Protein AF-A0A8H4IX11-F1 (afdb_monomer_lite)

Organism: NCBI:txid55169

Foldseek 3Di:
DLLLLLLLLLVVCVVVCVVLQADDDPDDPDDDDDDDDPDDDDRDRGHDCLPALLVLVSLAVLAADDPPVPVSVLVCVLLVHHDHSPCSVVSVVVVHDCPPPVCVVVNVVSSVVSVVVVVVVVVVCVVVVHDDDPLCSSQVSVCVRPNCVVCVVSVD

pLDDT: mean 80.46, std 19.32, range [29.94, 97.62]

Secondary structure (DSSP, 8-state):
-HHHHHHHHHHHHHHH-GGGT--------------------PPP-PPPGGGSHHHHHHHHHHHS--TT-GGGHHHHHHHTS---TT-HHHHHHTT--TT-GGGHHHHHHHHHHHHHHHHHHHHHHHHTT----HHHHHHHHHHHHH-TTS-GGG--

InterPro domains:
  IPR059553 Gramillins biosynthetic cluster protein GRA5 [PF28504] (1-142)

Sequence (156 aa):
MRSALQAYLFFNVVVCWEQLWMVYEDGDGSGGKPGVVVRGKARAPGRDYRDSHAFAYVLSDCTRSQDGDTWTVPHRVFYGGEFGYDLCEQLKAQGLDPLHPAKMEQMREYLKMCWEHLVRVHMVLAEADTEFDWEFEVKSTIRWLWGHQAFPNLYN

Structure (mmCIF, N/CA/C/O backbone):
data_AF-A0A8H4IX11-F1
#
_entry.id   AF-A0A8H4IX11-F1
#
loop_
_atom_site.group_PDB
_atom_site.id
_atom_site.type_symbol
_atom_site.label_atom_id
_atom_site.label_alt_id
_atom_site.label_comp_id
_atom_site.label_asym_id
_atom_site.label_entity_id
_atom_site.label_seq_id
_atom_site.pdbx_PDB_ins_code
_atom_site.Cartn_x
_atom_site.Cartn_y
_atom_site.Cartn_z
_atom_site.occupancy
_atom_site.B_iso_or_equiv
_atom_site.auth_seq_id
_atom_site.auth_comp_id
_atom_site.auth_asym_id
_atom_site.auth_atom_id
_atom_site.pdbx_PDB_model_num
ATOM 1 N N . MET A 1 1 ? -6.215 -4.792 7.035 1.00 85.94 1 MET A N 1
ATOM 2 C CA . MET A 1 1 ? -6.243 -3.311 7.104 1.00 85.94 1 MET A CA 1
ATOM 3 C C . MET A 1 1 ? -4.929 -2.658 6.672 1.00 85.94 1 MET A C 1
ATOM 5 O O . MET A 1 1 ? -4.953 -1.973 5.660 1.0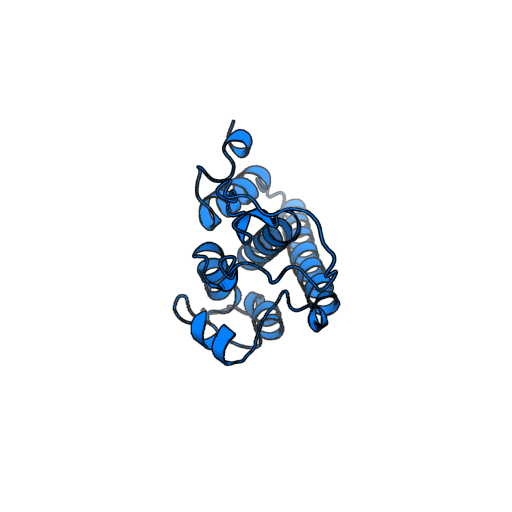0 85.94 1 MET A O 1
ATOM 9 N N . ARG A 1 2 ? -3.794 -2.860 7.370 1.00 90.12 2 ARG A N 1
ATOM 10 C CA . ARG A 1 2 ? -2.523 -2.152 7.080 1.00 90.12 2 ARG A CA 1
ATOM 11 C C . ARG A 1 2 ? -2.039 -2.296 5.630 1.00 90.12 2 ARG A C 1
ATOM 13 O O . ARG A 1 2 ? -1.765 -1.283 5.000 1.00 90.12 2 ARG A O 1
ATOM 20 N N . SER A 1 3 ? -2.035 -3.512 5.079 1.00 92.44 3 SER A N 1
ATOM 21 C CA . SER A 1 3 ? -1.656 -3.761 3.678 1.00 92.44 3 SER A CA 1
ATOM 22 C C . SER A 1 3 ? -2.550 -3.004 2.683 1.00 92.44 3 SER A C 1
ATOM 24 O O . SER A 1 3 ? -2.059 -2.381 1.747 1.00 92.44 3 SER A O 1
ATOM 26 N N . ALA A 1 4 ? -3.865 -2.959 2.932 1.00 94.69 4 ALA A N 1
ATOM 27 C CA . ALA A 1 4 ? -4.805 -2.195 2.112 1.00 94.69 4 ALA A CA 1
ATOM 28 C C . ALA A 1 4 ? -4.547 -0.682 2.190 1.00 94.69 4 ALA A C 1
ATOM 30 O O . ALA A 1 4 ? -4.560 -0.018 1.157 1.00 94.69 4 ALA A O 1
ATOM 31 N N . LEU A 1 5 ? -4.258 -0.146 3.383 1.00 96.25 5 LEU A N 1
ATOM 32 C CA . LEU A 1 5 ? -3.912 1.267 3.565 1.00 96.25 5 LEU A CA 1
ATOM 33 C C . LEU A 1 5 ? -2.604 1.622 2.849 1.00 96.25 5 LEU A C 1
ATOM 35 O O . LEU A 1 5 ? -2.554 2.610 2.120 1.00 96.25 5 LEU A O 1
ATOM 39 N N . GLN A 1 6 ? -1.569 0.794 3.008 1.00 95.38 6 GLN A N 1
ATOM 40 C CA . GLN A 1 6 ? -0.278 0.964 2.340 1.00 95.38 6 GLN A CA 1
ATOM 41 C C . GLN A 1 6 ? -0.429 0.964 0.818 1.00 95.38 6 GLN A C 1
ATOM 43 O O . GLN A 1 6 ? 0.023 1.904 0.169 1.00 95.38 6 GLN A O 1
ATOM 48 N N . ALA A 1 7 ? -1.096 -0.045 0.250 1.00 95.62 7 ALA A N 1
ATOM 49 C CA . ALA A 1 7 ? -1.325 -0.127 -1.189 1.00 95.62 7 ALA A CA 1
ATOM 50 C C . ALA A 1 7 ? -2.152 1.059 -1.704 1.00 95.62 7 ALA A C 1
ATOM 52 O O . ALA A 1 7 ? -1.802 1.660 -2.721 1.00 95.62 7 ALA A O 1
ATOM 53 N N . TYR A 1 8 ? -3.222 1.419 -0.985 1.00 96.62 8 TYR A N 1
ATOM 54 C CA . TYR A 1 8 ? -4.086 2.534 -1.357 1.00 96.62 8 TYR A CA 1
ATOM 55 C C . TYR A 1 8 ? -3.318 3.857 -1.387 1.00 96.62 8 TYR A C 1
ATOM 57 O O . TYR A 1 8 ? -3.354 4.562 -2.395 1.00 96.62 8 TYR A O 1
ATOM 65 N N . LEU A 1 9 ? -2.588 4.182 -0.318 1.00 95.50 9 LEU A N 1
ATOM 66 C CA . LEU A 1 9 ? -1.809 5.417 -0.241 1.00 95.50 9 LEU A CA 1
ATOM 67 C C . LEU A 1 9 ? -0.671 5.428 -1.261 1.00 95.50 9 LEU A C 1
ATOM 69 O O . LEU A 1 9 ? -0.512 6.420 -1.966 1.00 95.50 9 LEU A O 1
ATOM 73 N N . PHE A 1 10 ? 0.082 4.331 -1.380 1.00 95.00 10 PHE A N 1
ATOM 74 C CA . PHE A 1 10 ? 1.204 4.232 -2.311 1.00 95.00 10 PHE A CA 1
ATOM 75 C C . PHE A 1 10 ? 0.794 4.558 -3.743 1.00 95.00 10 PHE A C 1
ATOM 77 O O . PHE A 1 10 ? 1.346 5.475 -4.350 1.00 95.00 10 PHE A O 1
ATOM 84 N N . PHE A 1 11 ? -0.198 3.850 -4.279 1.00 93.56 11 PHE A N 1
ATOM 85 C CA . PHE A 1 11 ? -0.577 4.041 -5.674 1.00 93.56 11 PHE A CA 1
ATOM 86 C C . PHE A 1 11 ? -1.276 5.375 -5.916 1.00 93.56 11 PHE A C 1
ATOM 88 O O . PHE A 1 11 ? -1.006 5.992 -6.941 1.00 93.56 11 PHE A O 1
ATOM 95 N N . ASN A 1 12 ? -2.106 5.868 -4.990 1.00 92.81 12 ASN A N 1
ATOM 96 C CA . ASN A 1 12 ? -2.697 7.201 -5.146 1.00 92.81 12 ASN A CA 1
ATOM 97 C C . ASN A 1 12 ? -1.617 8.292 -5.168 1.00 92.81 12 ASN A C 1
ATOM 99 O O . ASN A 1 12 ? -1.666 9.181 -6.011 1.00 92.81 12 ASN A O 1
ATOM 103 N N . VAL A 1 13 ? -0.607 8.203 -4.300 1.00 90.06 13 VAL A N 1
ATOM 104 C CA . VAL A 1 13 ? 0.510 9.157 -4.277 1.00 90.06 13 VAL A CA 1
ATOM 105 C C . VAL A 1 13 ? 1.349 9.065 -5.553 1.00 90.06 13 VAL A C 1
ATOM 107 O O . VAL A 1 13 ? 1.627 10.090 -6.167 1.00 90.06 13 VAL A O 1
ATOM 110 N N . VAL A 1 14 ? 1.712 7.857 -5.995 1.00 87.00 14 VAL A N 1
ATOM 111 C CA . VAL A 1 14 ? 2.521 7.651 -7.211 1.00 87.00 14 VAL A CA 1
ATOM 112 C C . VAL A 1 14 ? 1.781 8.102 -8.477 1.00 87.00 14 VAL A C 1
ATOM 114 O O . VAL A 1 14 ? 2.406 8.665 -9.375 1.00 87.00 14 VAL A O 1
ATOM 117 N N . VAL A 1 15 ? 0.461 7.901 -8.549 1.00 83.50 15 VAL A N 1
ATOM 118 C CA . VAL A 1 15 ? -0.373 8.365 -9.673 1.00 83.50 15 VAL A CA 1
ATOM 119 C C . VAL A 1 15 ? -0.535 9.885 -9.659 1.00 83.50 15 VAL A C 1
ATOM 121 O O . VAL A 1 15 ? -0.408 10.519 -10.703 1.00 83.50 15 VAL A O 1
ATOM 124 N N . CYS A 1 16 ? -0.808 10.484 -8.498 1.00 83.62 16 CYS A N 1
ATOM 125 C CA . CYS A 1 16 ? -1.021 11.930 -8.387 1.00 83.62 16 CYS A CA 1
ATOM 126 C C . CYS A 1 16 ? 0.275 12.737 -8.486 1.00 83.62 16 CYS A C 1
ATOM 128 O O . CYS A 1 16 ? 0.236 13.919 -8.828 1.00 83.62 16 CYS A O 1
ATOM 130 N N . TRP A 1 17 ? 1.416 12.125 -8.168 1.00 77.00 17 TRP A N 1
ATOM 131 C CA . TRP A 1 17 ? 2.685 12.824 -8.071 1.00 77.00 17 TRP A CA 1
ATOM 132 C C . TRP A 1 17 ? 3.753 12.146 -8.923 1.00 77.00 17 TRP A C 1
ATOM 134 O O . TRP A 1 17 ? 4.650 11.461 -8.432 1.00 77.00 17 TRP A O 1
ATOM 144 N N . GLU A 1 18 ? 3.687 12.411 -10.230 1.00 64.69 18 GLU A N 1
ATOM 145 C CA . GLU A 1 18 ? 4.644 11.877 -11.204 1.00 64.69 18 GLU A CA 1
ATOM 146 C C . GLU A 1 18 ? 6.103 12.208 -10.848 1.00 64.69 18 GLU A C 1
ATOM 148 O O . GLU A 1 18 ? 7.000 11.424 -11.130 1.00 64.69 18 GLU A O 1
ATOM 153 N N . GLN A 1 19 ? 6.352 13.325 -10.153 1.00 59.38 19 GLN A N 1
ATOM 154 C CA . GLN A 1 19 ? 7.686 13.749 -9.695 1.00 59.38 19 GLN A CA 1
ATOM 155 C C . GLN A 1 19 ? 8.343 12.773 -8.699 1.00 59.38 19 GLN A C 1
ATOM 157 O O . GLN A 1 19 ? 9.558 12.816 -8.528 1.00 59.38 19 GLN A O 1
ATOM 162 N N . LEU A 1 20 ? 7.582 11.877 -8.056 1.00 60.25 20 LEU A N 1
ATOM 163 C CA . LEU A 1 20 ? 8.142 10.844 -7.172 1.00 60.25 20 LEU A CA 1
ATOM 164 C C . LEU A 1 20 ? 8.804 9.684 -7.943 1.00 60.25 20 LEU A C 1
ATOM 166 O O . LEU A 1 20 ? 9.500 8.873 -7.333 1.00 60.25 20 LEU A O 1
ATOM 170 N N . TRP A 1 21 ? 8.622 9.611 -9.267 1.00 59.38 21 TRP A N 1
ATOM 171 C CA . TRP A 1 21 ? 9.255 8.623 -10.158 1.00 59.38 21 TRP A CA 1
ATOM 172 C C . TRP A 1 21 ? 9.768 9.218 -11.491 1.00 59.38 21 TRP A C 1
ATOM 174 O O . TRP A 1 21 ? 10.472 8.552 -12.249 1.00 59.38 21 TRP A O 1
ATOM 184 N N . MET A 1 22 ? 9.499 10.496 -11.772 1.00 44.59 22 MET A N 1
ATOM 185 C CA . MET A 1 22 ? 10.054 11.249 -12.899 1.00 44.59 22 MET A CA 1
ATOM 186 C C . MET A 1 22 ? 11.091 12.261 -12.408 1.00 44.59 22 MET A C 1
ATOM 188 O O . MET A 1 22 ? 10.755 13.277 -11.805 1.00 44.59 22 MET A O 1
ATOM 192 N N . VAL A 1 23 ? 12.367 11.995 -12.701 1.00 42.19 23 VAL A N 1
ATOM 193 C CA . VAL A 1 23 ? 13.433 12.998 -12.587 1.00 42.19 23 VAL A CA 1
ATOM 194 C C . VAL A 1 23 ? 13.280 13.956 -13.768 1.00 42.19 23 VAL A C 1
ATOM 196 O O . VAL A 1 23 ? 13.399 13.536 -14.920 1.00 42.19 23 VAL A O 1
ATOM 199 N N . TYR A 1 24 ? 13.008 15.233 -13.500 1.00 38.25 24 TYR A N 1
ATOM 200 C CA . TYR A 1 24 ? 13.294 16.283 -14.473 1.00 38.25 24 TYR A CA 1
ATOM 201 C C . TYR A 1 24 ? 14.801 16.523 -14.417 1.00 38.25 24 TYR A C 1
ATOM 203 O O . TYR A 1 24 ? 15.313 16.963 -13.390 1.00 38.25 24 TYR A O 1
ATOM 211 N N . GLU A 1 25 ? 15.524 16.196 -15.487 1.00 40.19 25 GLU A N 1
ATOM 212 C CA . GLU A 1 25 ? 16.823 16.832 -15.679 1.00 40.19 25 GLU A CA 1
ATOM 213 C C . GLU A 1 25 ? 16.543 18.302 -15.990 1.00 40.19 25 GLU A C 1
ATOM 215 O O . GLU A 1 25 ? 15.892 18.621 -16.992 1.00 40.19 25 GLU A O 1
ATOM 220 N N . ASP A 1 26 ? 17.001 19.192 -15.112 1.00 38.00 26 ASP A N 1
ATOM 221 C CA . ASP A 1 26 ? 17.224 20.579 -15.485 1.00 38.00 26 ASP A CA 1
ATOM 222 C C . ASP A 1 26 ? 18.229 20.547 -16.633 1.00 38.00 26 ASP A C 1
ATOM 224 O O . ASP A 1 26 ? 19.409 20.251 -16.441 1.00 38.00 26 ASP A O 1
ATOM 228 N N . GLY A 1 27 ? 17.721 20.755 -17.848 1.00 39.94 27 GLY A N 1
ATOM 229 C CA . GLY A 1 27 ? 18.544 20.814 -19.040 1.00 39.94 27 GLY A CA 1
ATOM 230 C C . GLY A 1 27 ? 19.633 21.848 -18.817 1.00 39.94 27 GLY A C 1
ATOM 231 O O . GLY A 1 27 ? 19.335 23.031 -18.626 1.00 39.94 27 GLY A O 1
ATOM 232 N N . ASP A 1 28 ? 20.888 21.397 -18.843 1.00 38.28 28 ASP A N 1
ATOM 233 C CA . ASP A 1 28 ? 21.987 22.324 -19.018 1.00 38.28 28 ASP A CA 1
ATOM 234 C C . ASP A 1 28 ? 21.691 23.133 -20.282 1.00 38.28 28 ASP A C 1
ATOM 236 O O . ASP A 1 28 ? 21.276 22.616 -21.327 1.00 38.28 28 ASP A O 1
ATOM 240 N N . GLY A 1 29 ? 21.786 24.447 -20.129 1.00 42.66 29 GLY A N 1
ATOM 241 C CA . GLY A 1 29 ? 21.659 25.375 -21.227 1.00 42.66 29 GLY A CA 1
ATOM 242 C C . GLY A 1 29 ? 22.866 25.245 -22.142 1.00 42.66 29 GLY A C 1
ATOM 243 O O . GLY A 1 29 ? 23.777 26.064 -22.070 1.00 42.66 29 GLY A O 1
ATOM 244 N N . SER A 1 30 ? 22.845 24.282 -23.055 1.00 38.59 30 SER A N 1
ATOM 245 C CA . SER A 1 30 ? 23.679 24.309 -24.251 1.00 38.59 30 SER A CA 1
ATOM 246 C C . SER A 1 30 ? 22.788 24.285 -25.494 1.00 38.59 30 SER A C 1
ATOM 248 O O . SER A 1 30 ? 21.959 23.411 -25.731 1.00 38.59 30 SER A O 1
ATOM 250 N N . GLY A 1 31 ? 22.873 25.399 -26.222 1.00 44.69 31 GLY A N 1
ATOM 251 C CA . GLY A 1 31 ? 21.885 25.849 -27.190 1.00 44.69 31 GLY A CA 1
ATOM 252 C C . GLY A 1 31 ? 21.644 24.934 -28.391 1.00 44.69 31 GLY A C 1
ATOM 253 O O . GLY A 1 31 ? 22.544 24.306 -28.936 1.00 44.69 31 GLY A O 1
ATOM 254 N N . GLY A 1 32 ? 20.411 24.989 -28.892 1.00 30.66 32 GLY A N 1
ATOM 255 C CA . GLY A 1 32 ? 20.025 24.433 -30.184 1.00 30.66 32 GLY A CA 1
ATOM 256 C C . GLY A 1 32 ? 18.761 25.111 -30.706 1.00 30.66 32 GLY A C 1
ATOM 257 O O . GLY A 1 32 ? 17.707 25.045 -30.085 1.00 30.66 32 GLY A O 1
ATOM 258 N N . LYS A 1 33 ? 18.892 25.817 -31.830 1.00 34.12 33 LYS A N 1
ATOM 259 C CA . LYS A 1 33 ?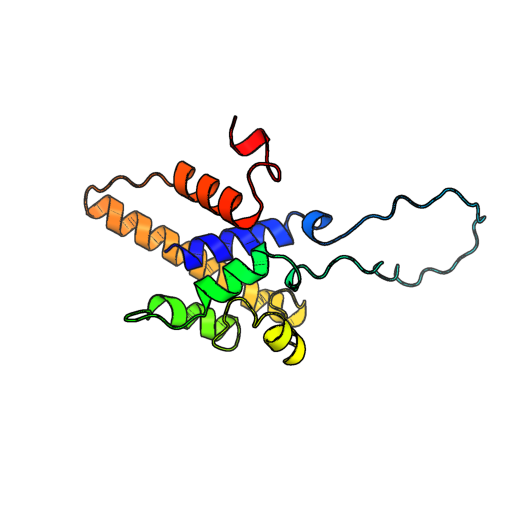 17.848 26.578 -32.537 1.00 34.12 33 LYS A CA 1
ATOM 260 C C . LYS A 1 33 ? 16.732 25.689 -33.133 1.00 34.12 33 LYS A C 1
ATOM 262 O O . LYS A 1 33 ? 16.917 24.483 -33.268 1.00 34.12 33 LYS A O 1
ATOM 267 N N . PRO A 1 34 ? 15.580 26.284 -33.513 1.00 36.81 34 PRO A N 1
ATOM 268 C CA . PRO A 1 34 ? 14.337 25.567 -33.772 1.00 36.81 34 PRO A CA 1
ATOM 269 C C . PRO A 1 34 ? 14.287 24.983 -35.188 1.00 36.81 34 PRO A C 1
ATOM 271 O O . PRO A 1 34 ? 14.548 25.676 -36.169 1.00 36.81 34 PRO A O 1
ATOM 274 N N . GLY A 1 35 ? 13.895 23.714 -35.288 1.00 32.59 35 GLY A N 1
ATOM 275 C CA . GLY A 1 35 ? 13.728 23.018 -36.561 1.00 32.59 35 GLY A CA 1
ATOM 276 C C . GLY A 1 35 ? 13.189 21.603 -36.376 1.00 32.59 35 GLY A C 1
ATOM 277 O O . GLY A 1 35 ? 13.946 20.648 -36.413 1.00 32.59 35 GLY A O 1
ATOM 278 N N . VAL A 1 36 ? 11.880 21.506 -36.133 1.00 41.12 36 VAL A N 1
ATOM 279 C CA . VAL A 1 36 ? 10.979 20.379 -36.449 1.00 41.12 36 VAL A CA 1
ATOM 280 C C . VAL A 1 36 ? 11.562 18.956 -36.365 1.00 41.12 36 VAL A C 1
ATOM 282 O O . VAL A 1 36 ? 12.072 18.441 -37.352 1.00 41.12 36 VAL A O 1
ATOM 285 N N . VAL A 1 37 ? 11.278 18.265 -35.253 1.00 29.94 37 VAL A N 1
ATOM 286 C CA . VAL A 1 37 ? 10.739 16.888 -35.249 1.00 29.94 37 VAL A CA 1
ATOM 287 C C . VAL A 1 37 ? 9.792 16.756 -34.050 1.00 29.94 37 VAL A C 1
ATOM 289 O O . VAL A 1 37 ? 10.223 16.711 -32.902 1.00 29.94 37 VAL A O 1
ATOM 292 N N . VAL A 1 38 ? 8.484 16.681 -34.306 1.00 47.56 38 VAL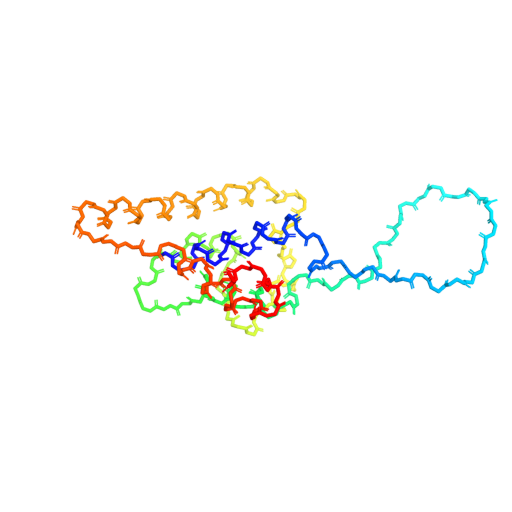 A N 1
ATOM 293 C CA . VAL A 1 38 ? 7.515 16.159 -33.332 1.00 47.56 38 VAL A CA 1
ATOM 294 C C . VAL A 1 38 ? 7.593 14.639 -33.414 1.00 47.56 38 VAL A C 1
ATOM 296 O O . VAL A 1 38 ? 7.058 14.026 -34.335 1.00 47.56 38 VAL A O 1
ATOM 299 N N . ARG A 1 39 ? 8.298 14.019 -32.470 1.00 35.06 39 ARG A N 1
ATOM 300 C CA . ARG A 1 39 ? 8.206 12.585 -32.182 1.00 35.06 39 ARG A CA 1
ATOM 301 C C . ARG A 1 39 ? 8.589 12.401 -30.721 1.00 35.06 39 ARG A C 1
ATOM 303 O O . ARG A 1 39 ? 9.565 12.998 -30.283 1.00 35.06 39 ARG A O 1
ATOM 310 N N . GLY A 1 40 ? 7.726 11.691 -29.989 1.00 39.78 40 GLY A N 1
ATOM 311 C CA . GLY A 1 40 ? 7.600 11.706 -28.531 1.00 39.78 40 GLY A CA 1
ATOM 312 C C . GLY A 1 40 ? 8.910 11.897 -27.781 1.00 39.78 40 GLY A C 1
ATOM 313 O O . GLY A 1 40 ? 9.870 11.174 -28.039 1.00 39.78 40 GLY A O 1
ATOM 314 N N . LYS A 1 41 ? 8.916 12.860 -26.846 1.00 35.81 41 LYS A N 1
ATOM 315 C CA . LYS A 1 41 ? 9.970 12.984 -25.837 1.00 35.81 41 LYS A CA 1
ATOM 316 C C . LYS A 1 41 ? 10.226 11.585 -25.291 1.00 35.81 41 LYS A C 1
ATOM 318 O O . LYS A 1 41 ? 9.363 11.021 -24.618 1.00 35.81 41 LYS A O 1
ATOM 323 N N . ALA A 1 42 ? 11.375 11.016 -25.641 1.00 38.56 42 ALA A N 1
ATOM 324 C CA . ALA A 1 42 ? 11.875 9.842 -24.966 1.00 38.56 42 ALA A CA 1
ATOM 325 C C . ALA A 1 42 ? 11.868 10.196 -23.480 1.00 38.56 42 ALA A C 1
ATOM 327 O O . ALA A 1 42 ? 12.418 11.231 -23.093 1.00 38.56 42 ALA A O 1
ATOM 328 N N . ARG A 1 43 ? 11.157 9.399 -22.674 1.00 44.41 43 ARG A N 1
ATOM 329 C CA . ARG A 1 43 ? 11.279 9.475 -21.222 1.00 44.41 43 ARG A CA 1
ATOM 330 C C . ARG A 1 43 ? 12.781 9.397 -20.942 1.00 44.41 43 ARG A C 1
ATOM 332 O O . ARG A 1 43 ? 13.404 8.400 -21.309 1.00 44.41 43 ARG A O 1
ATOM 339 N N . ALA A 1 44 ? 13.360 10.442 -20.347 1.00 45.16 44 ALA A N 1
ATOM 340 C CA . ALA A 1 44 ? 14.628 10.286 -19.642 1.00 45.16 44 ALA A CA 1
ATOM 341 C C . ALA A 1 44 ? 14.474 9.080 -18.694 1.00 45.16 44 ALA A C 1
ATOM 343 O O . ALA A 1 44 ? 13.331 8.795 -18.312 1.00 45.16 44 ALA A O 1
ATOM 344 N N . PRO A 1 45 ? 15.539 8.338 -18.346 1.00 44.94 45 PRO A N 1
ATOM 345 C CA . PRO A 1 45 ? 15.442 7.216 -17.417 1.00 44.94 45 PRO A CA 1
ATOM 346 C C . PRO A 1 45 ? 15.035 7.733 -16.025 1.00 44.94 45 PRO A C 1
ATOM 348 O O . PRO A 1 45 ? 15.852 7.920 -15.130 1.00 44.94 45 PRO A O 1
ATOM 351 N N . GLY A 1 46 ? 13.743 8.022 -15.870 1.00 53.97 46 GLY A N 1
ATOM 352 C CA . GLY A 1 46 ? 13.074 8.265 -14.612 1.00 53.97 46 GLY A CA 1
ATOM 353 C C . GLY A 1 46 ? 13.172 6.979 -13.820 1.00 53.97 46 GLY A C 1
ATOM 354 O O . GLY A 1 46 ? 13.004 5.893 -14.379 1.00 53.97 46 GLY A O 1
ATOM 355 N N . ARG A 1 47 ? 13.533 7.100 -12.543 1.00 68.00 47 ARG A N 1
ATOM 356 C CA . ARG A 1 47 ? 13.626 5.944 -11.655 1.00 68.00 47 ARG A CA 1
ATOM 357 C C . ARG A 1 47 ? 12.295 5.211 -11.705 1.00 68.00 47 ARG A C 1
ATOM 359 O O . ARG A 1 47 ? 11.257 5.797 -11.408 1.00 68.00 47 ARG A O 1
ATOM 366 N N . ASP A 1 48 ? 12.336 3.945 -12.098 1.00 80.38 48 ASP A N 1
ATOM 367 C CA . ASP A 1 48 ? 11.166 3.088 -12.047 1.00 80.38 48 ASP A CA 1
ATOM 368 C C . ASP A 1 48 ? 10.650 3.101 -10.605 1.00 80.38 48 ASP A C 1
ATOM 370 O O . ASP A 1 48 ? 11.409 2.863 -9.666 1.00 80.38 48 ASP A O 1
ATOM 374 N N . TYR A 1 49 ? 9.372 3.420 -10.395 1.00 85.81 49 TYR A N 1
ATOM 375 C CA . TYR A 1 49 ? 8.804 3.461 -9.044 1.00 85.81 49 TYR A CA 1
ATOM 376 C C . TYR A 1 49 ? 8.957 2.106 -8.333 1.00 85.81 49 TYR A C 1
ATOM 378 O O . TYR A 1 49 ? 8.997 2.058 -7.100 1.00 85.81 49 TYR A O 1
ATOM 386 N N . ARG A 1 50 ? 9.081 1.014 -9.105 1.00 87.81 50 ARG A N 1
ATOM 387 C CA . ARG A 1 50 ? 9.323 -0.343 -8.606 1.00 87.81 50 ARG A CA 1
ATOM 388 C C . ARG A 1 50 ? 10.708 -0.519 -7.980 1.00 87.81 50 ARG A C 1
ATOM 390 O O . ARG A 1 50 ? 10.889 -1.444 -7.195 1.00 87.81 50 ARG A O 1
ATOM 397 N N . ASP A 1 51 ? 11.638 0.392 -8.257 1.00 85.81 51 ASP A N 1
ATOM 398 C CA . ASP A 1 51 ? 12.970 0.436 -7.642 1.00 85.81 51 ASP A CA 1
ATOM 399 C C . ASP A 1 51 ? 12.962 1.191 -6.300 1.00 85.81 51 ASP A C 1
ATOM 401 O O . ASP A 1 51 ? 13.981 1.274 -5.613 1.00 85.81 51 ASP A O 1
ATOM 405 N N . SER A 1 52 ? 11.829 1.786 -5.906 1.00 86.56 52 SER A N 1
ATOM 406 C CA . SER A 1 52 ? 11.727 2.512 -4.640 1.00 86.56 52 SER A CA 1
ATOM 407 C C . SER A 1 52 ? 11.610 1.565 -3.441 1.00 86.56 52 SER A C 1
ATOM 409 O O . SER A 1 52 ? 10.884 0.570 -3.474 1.00 86.56 52 SER A O 1
ATOM 411 N N . HIS A 1 53 ? 12.245 1.932 -2.322 1.00 86.94 53 HIS A N 1
ATOM 412 C CA . HIS A 1 53 ? 12.041 1.248 -1.038 1.00 86.94 53 HIS A CA 1
ATOM 413 C C . HIS A 1 53 ? 10.561 1.207 -0.636 1.00 86.94 53 HIS A C 1
ATOM 415 O O . HIS A 1 53 ? 10.089 0.197 -0.121 1.00 86.94 53 HIS A O 1
ATOM 421 N N . ALA A 1 54 ? 9.817 2.283 -0.910 1.00 90.50 54 ALA A N 1
ATOM 422 C CA . ALA A 1 54 ? 8.383 2.359 -0.661 1.00 90.50 54 ALA A CA 1
ATOM 423 C C . ALA A 1 54 ? 7.621 1.235 -1.383 1.00 90.50 54 ALA A C 1
ATOM 425 O O . ALA A 1 54 ? 6.801 0.557 -0.765 1.00 90.50 54 ALA A O 1
ATOM 426 N N . PHE A 1 55 ? 7.927 0.988 -2.663 1.00 92.00 55 PHE A N 1
ATOM 427 C CA . PHE A 1 55 ? 7.313 -0.109 -3.409 1.00 92.00 55 PHE A CA 1
ATOM 428 C C . PHE A 1 55 ? 7.701 -1.474 -2.840 1.00 92.00 55 PHE A C 1
ATOM 430 O O . PHE A 1 55 ? 6.824 -2.318 -2.676 1.00 92.00 55 PHE A O 1
ATOM 437 N N . ALA A 1 56 ? 8.972 -1.680 -2.480 1.00 90.94 56 ALA A N 1
ATOM 438 C CA . ALA A 1 56 ? 9.426 -2.929 -1.865 1.00 90.94 56 ALA A CA 1
ATOM 439 C C . ALA A 1 56 ? 8.685 -3.242 -0.554 1.00 90.94 56 ALA A C 1
ATOM 441 O O . ALA A 1 56 ? 8.249 -4.377 -0.343 1.00 90.94 56 ALA A O 1
ATOM 442 N N . TYR A 1 57 ? 8.460 -2.230 0.294 1.00 91.06 57 TYR A N 1
ATOM 443 C CA . TYR A 1 57 ? 7.650 -2.382 1.504 1.00 91.06 57 TYR A CA 1
ATOM 444 C C . TYR A 1 57 ? 6.207 -2.760 1.188 1.00 91.06 57 TYR A C 1
ATOM 446 O O . TYR A 1 57 ? 5.700 -3.721 1.759 1.00 91.06 57 TYR A O 1
ATOM 454 N N . VAL A 1 58 ? 5.555 -2.039 0.271 1.00 94.06 58 VAL A N 1
ATOM 455 C CA . VAL A 1 58 ? 4.164 -2.324 -0.114 1.00 94.06 58 VAL A CA 1
ATOM 456 C C . VAL A 1 58 ? 4.047 -3.734 -0.674 1.00 94.06 58 VAL A C 1
ATOM 458 O O . VAL A 1 58 ? 3.183 -4.489 -0.239 1.00 94.06 58 VAL A O 1
ATOM 461 N N . LEU A 1 59 ? 4.924 -4.107 -1.606 1.00 93.94 59 LEU A N 1
ATOM 462 C CA . LEU A 1 59 ? 4.911 -5.415 -2.243 1.00 93.94 59 LEU A CA 1
ATOM 463 C C . LEU A 1 59 ? 5.062 -6.534 -1.204 1.00 93.94 59 LEU A C 1
ATOM 465 O O . LEU A 1 59 ? 4.244 -7.456 -1.171 1.00 93.94 59 LEU A O 1
ATOM 469 N N . SER A 1 60 ? 6.049 -6.412 -0.315 1.00 91.94 60 SER A N 1
ATOM 470 C CA . SER A 1 60 ? 6.287 -7.376 0.761 1.00 91.94 60 SER A CA 1
ATOM 471 C C . SER A 1 60 ? 5.107 -7.460 1.734 1.00 91.94 60 SER A C 1
ATOM 473 O O . SER A 1 60 ? 4.586 -8.547 1.977 1.00 91.94 60 SER A O 1
ATOM 475 N N . ASP A 1 61 ? 4.637 -6.336 2.278 1.00 91.19 61 ASP A N 1
ATOM 476 C CA . ASP A 1 61 ? 3.566 -6.326 3.287 1.00 91.19 61 ASP A CA 1
ATOM 477 C C . ASP A 1 61 ? 2.203 -6.745 2.717 1.00 91.19 61 ASP A C 1
ATOM 479 O O . ASP A 1 61 ? 1.334 -7.227 3.452 1.00 91.19 61 ASP A O 1
ATOM 483 N N . CYS A 1 62 ? 1.995 -6.572 1.412 1.00 92.88 62 CYS A N 1
ATOM 484 C CA . CYS A 1 62 ? 0.762 -6.972 0.748 1.00 92.88 62 CYS A CA 1
ATOM 485 C C . CYS A 1 62 ? 0.751 -8.445 0.342 1.00 92.88 62 CYS A C 1
ATOM 487 O O . CYS A 1 62 ? -0.324 -9.038 0.309 1.00 92.88 62 CYS A O 1
ATOM 489 N N . THR A 1 63 ? 1.900 -9.041 0.018 1.00 92.81 63 THR A N 1
ATOM 490 C CA . THR A 1 63 ? 1.923 -10.349 -0.659 1.00 92.81 63 THR A CA 1
ATOM 491 C C . THR A 1 63 ? 2.653 -11.451 0.095 1.00 92.81 63 THR A C 1
ATOM 493 O O . THR A 1 63 ? 2.388 -12.620 -0.180 1.00 92.81 63 THR A O 1
ATOM 496 N N . ARG A 1 64 ? 3.522 -11.129 1.061 1.00 89.62 64 ARG A N 1
ATOM 497 C CA . ARG A 1 64 ? 4.282 -12.131 1.822 1.00 89.62 64 ARG A CA 1
ATOM 498 C C . ARG A 1 64 ? 3.359 -13.041 2.632 1.00 89.62 64 ARG A C 1
ATOM 500 O O . ARG A 1 64 ? 2.432 -12.553 3.279 1.00 89.62 64 ARG A O 1
ATOM 507 N N . SER A 1 65 ? 3.658 -14.341 2.636 1.00 85.31 65 SER A N 1
ATOM 508 C CA . SER A 1 65 ? 2.971 -15.312 3.491 1.00 85.31 65 SER A CA 1
ATOM 509 C C . SER A 1 65 ? 3.223 -15.073 4.981 1.00 85.31 65 SER A C 1
ATOM 511 O O . SER A 1 65 ? 4.359 -14.842 5.402 1.00 85.31 65 SER A O 1
ATOM 513 N N . GLN A 1 66 ? 2.149 -15.097 5.767 1.00 78.75 66 GLN A N 1
ATOM 514 C CA . GLN A 1 66 ? 2.119 -15.052 7.227 1.00 78.75 66 GLN A CA 1
ATOM 515 C C . GLN A 1 66 ? 1.025 -16.005 7.740 1.00 78.75 66 GLN A C 1
ATOM 517 O O . GLN A 1 66 ? 0.063 -16.314 7.039 1.00 78.75 66 GLN A O 1
ATOM 522 N N . ASP A 1 67 ? 1.134 -16.465 8.982 1.00 77.81 67 ASP A N 1
ATOM 523 C CA . ASP A 1 67 ? 0.103 -17.333 9.553 1.00 77.81 67 ASP A CA 1
ATOM 524 C C . ASP A 1 67 ? -1.239 -16.587 9.671 1.00 77.81 67 ASP A C 1
ATOM 526 O O . ASP A 1 67 ? -1.320 -15.495 10.236 1.00 77.81 67 ASP A O 1
ATOM 530 N N . GLY A 1 68 ? -2.311 -17.181 9.133 1.00 75.75 68 GLY A N 1
ATOM 531 C CA . GLY A 1 68 ? -3.664 -16.610 9.185 1.00 75.75 68 GLY A CA 1
ATOM 532 C C . GLY A 1 68 ? -3.939 -15.471 8.192 1.00 75.75 68 GLY A C 1
ATOM 533 O O . GLY A 1 68 ? -4.968 -14.808 8.299 1.00 75.75 68 GLY A O 1
ATOM 534 N N . ASP A 1 69 ? -3.075 -15.267 7.201 1.00 83.31 69 ASP A N 1
ATOM 535 C CA . ASP A 1 69 ? -3.022 -14.096 6.316 1.00 83.31 69 ASP A CA 1
ATOM 536 C C . ASP A 1 69 ? -4.077 -14.000 5.202 1.00 83.31 69 ASP A C 1
ATOM 538 O O . ASP A 1 69 ? -3.823 -13.395 4.159 1.00 83.31 69 ASP A O 1
ATOM 542 N N . THR A 1 70 ? -5.281 -14.536 5.397 1.00 85.62 70 THR A N 1
ATOM 543 C CA . THR A 1 70 ? -6.346 -14.546 4.369 1.00 85.62 70 THR A CA 1
ATOM 544 C C . THR A 1 70 ? -6.636 -13.167 3.750 1.00 85.62 70 THR A C 1
ATOM 546 O O . THR A 1 70 ? -7.026 -13.080 2.585 1.00 85.62 70 THR A O 1
ATOM 549 N N . TRP A 1 71 ? -6.369 -12.074 4.475 1.00 82.88 71 TRP A N 1
ATOM 550 C CA . TRP A 1 71 ? -6.471 -10.693 3.982 1.00 82.88 71 TRP A CA 1
ATOM 551 C C . TRP A 1 71 ? -5.447 -10.320 2.894 1.00 82.88 71 TRP A C 1
ATOM 553 O O . TRP A 1 71 ? -5.618 -9.304 2.227 1.00 82.88 71 TRP A O 1
ATOM 563 N N . THR A 1 72 ? -4.391 -11.110 2.704 1.00 89.69 72 THR A N 1
ATOM 564 C CA . THR A 1 72 ? -3.361 -10.923 1.666 1.00 89.69 72 THR A CA 1
ATOM 565 C C . THR A 1 72 ? -3.719 -11.579 0.339 1.00 89.69 72 THR A C 1
ATOM 567 O O . THR A 1 72 ? -3.178 -11.198 -0.698 1.00 89.69 72 THR A O 1
ATOM 570 N N . VAL A 1 73 ? -4.674 -12.514 0.327 1.00 90.94 73 VAL A N 1
ATOM 571 C CA . VAL A 1 73 ? -5.084 -13.228 -0.892 1.00 90.94 73 VAL A CA 1
ATOM 572 C C . VAL A 1 73 ? -5.523 -12.265 -2.007 1.00 90.94 73 VAL A C 1
ATOM 574 O O . VAL A 1 73 ? -5.009 -12.399 -3.120 1.00 90.94 73 VAL A O 1
ATOM 577 N N . PRO A 1 74 ? -6.375 -11.245 -1.760 1.00 92.25 74 PRO A N 1
ATOM 578 C CA . PRO A 1 74 ? -6.744 -10.284 -2.803 1.00 92.25 74 PRO A CA 1
ATOM 579 C C . PRO A 1 74 ? -5.542 -9.504 -3.350 1.00 92.25 74 PRO A C 1
ATOM 581 O O . PRO A 1 74 ? -5.475 -9.216 -4.544 1.00 92.25 74 PRO A O 1
ATOM 584 N N . HIS A 1 75 ? -4.567 -9.196 -2.493 1.00 94.44 75 HIS A N 1
ATOM 585 C CA . HIS A 1 75 ? -3.340 -8.521 -2.897 1.00 94.44 75 HIS A CA 1
ATOM 586 C C . HIS A 1 75 ? -2.468 -9.424 -3.781 1.00 94.44 75 HIS A C 1
ATOM 588 O O . HIS A 1 75 ? -2.024 -8.987 -4.839 1.00 94.44 75 HIS A O 1
ATOM 594 N N . ARG A 1 76 ? -2.276 -10.699 -3.422 1.00 93.19 76 ARG A N 1
ATOM 595 C CA . ARG A 1 76 ? -1.527 -11.668 -4.248 1.00 93.19 76 ARG A CA 1
ATOM 596 C C . ARG A 1 76 ? -2.148 -11.859 -5.621 1.00 93.19 76 ARG A C 1
ATOM 598 O O . ARG A 1 76 ? -1.425 -11.898 -6.609 1.00 93.19 76 ARG A O 1
ATOM 605 N N . VAL A 1 77 ? -3.478 -11.935 -5.691 1.00 92.69 77 VAL A N 1
ATOM 606 C CA . VAL A 1 77 ? -4.205 -12.017 -6.968 1.00 92.69 77 VAL A CA 1
ATOM 607 C C . VAL A 1 77 ? -3.912 -10.793 -7.836 1.00 92.69 77 VAL A C 1
ATOM 609 O O . VAL A 1 77 ? -3.666 -10.938 -9.031 1.00 92.69 77 VAL A O 1
ATOM 612 N N . PHE A 1 78 ? -3.883 -9.599 -7.241 1.00 93.94 78 PHE A N 1
ATOM 613 C CA . PHE A 1 78 ? -3.548 -8.369 -7.955 1.00 93.94 78 PHE A CA 1
ATOM 614 C C . PHE A 1 78 ? -2.085 -8.328 -8.427 1.00 93.94 78 PHE A C 1
ATOM 616 O O . PHE A 1 78 ? -1.818 -8.032 -9.592 1.00 93.94 78 PHE A O 1
ATOM 623 N N . TYR A 1 79 ? -1.138 -8.649 -7.543 1.00 91.31 79 TYR A N 1
ATOM 624 C CA . TYR A 1 79 ? 0.294 -8.622 -7.853 1.00 91.31 79 TYR A CA 1
ATOM 625 C C . TYR A 1 79 ? 0.769 -9.830 -8.668 1.00 91.31 79 TYR A C 1
ATOM 627 O O . TYR A 1 79 ? 1.877 -9.791 -9.188 1.00 91.31 79 TYR A O 1
ATOM 635 N N . GLY A 1 80 ? -0.046 -10.876 -8.817 1.00 90.88 80 GLY A N 1
ATOM 636 C CA . GLY A 1 80 ? 0.283 -12.084 -9.577 1.00 90.88 80 GLY A CA 1
ATOM 637 C C . GLY A 1 80 ? 1.078 -13.138 -8.802 1.00 90.88 80 GLY A C 1
ATOM 638 O O . GLY A 1 80 ? 1.590 -14.069 -9.418 1.00 90.88 80 GLY A O 1
ATOM 639 N N . GLY A 1 81 ? 1.191 -13.021 -7.476 1.00 90.44 81 GLY A N 1
ATOM 640 C CA . GLY A 1 81 ? 1.925 -13.985 -6.659 1.00 90.44 81 GLY A CA 1
ATOM 641 C C . GLY A 1 81 ? 2.326 -13.473 -5.280 1.00 90.44 81 GLY A C 1
ATOM 642 O O . GLY A 1 81 ? 1.889 -12.412 -4.830 1.00 90.44 81 GLY A O 1
ATOM 643 N N . GLU A 1 82 ? 3.163 -14.266 -4.615 1.00 90.62 82 GLU A N 1
ATOM 644 C CA . GLU A 1 82 ? 3.799 -13.927 -3.344 1.00 90.62 82 GLU A CA 1
ATOM 645 C C . GLU A 1 82 ? 5.176 -13.321 -3.589 1.00 90.62 82 GLU A C 1
ATOM 647 O O . GLU A 1 82 ? 5.988 -13.881 -4.327 1.00 90.62 82 GLU A O 1
ATOM 652 N N . PHE A 1 83 ? 5.452 -12.192 -2.941 1.00 88.19 83 PHE A N 1
ATOM 653 C CA . PHE A 1 83 ? 6.714 -11.484 -3.066 1.00 88.19 83 PHE A CA 1
ATOM 654 C C . PHE A 1 83 ? 7.232 -11.078 -1.680 1.00 88.19 83 PHE A C 1
ATOM 656 O O . PHE A 1 83 ? 6.505 -10.558 -0.836 1.00 88.19 83 PHE A O 1
ATOM 663 N N . GLY A 1 84 ? 8.514 -11.340 -1.428 1.00 81.06 84 GLY A N 1
ATOM 664 C CA . GLY A 1 84 ? 9.241 -10.815 -0.275 1.00 81.06 84 GLY A CA 1
ATOM 665 C C . GLY A 1 84 ? 9.898 -9.469 -0.585 1.00 81.06 84 GLY A C 1
ATOM 666 O O . GLY A 1 84 ? 9.851 -8.987 -1.715 1.00 81.06 84 GLY A O 1
ATOM 667 N N . TYR A 1 85 ? 10.561 -8.894 0.418 1.00 71.94 85 TYR A N 1
ATOM 668 C CA . TYR A 1 85 ? 11.221 -7.586 0.331 1.00 71.94 85 TYR A CA 1
ATOM 669 C C . TYR A 1 85 ? 12.241 -7.481 -0.819 1.00 71.94 85 TYR A C 1
ATOM 671 O O . TYR A 1 85 ? 12.286 -6.468 -1.510 1.00 71.94 85 TYR A O 1
ATOM 679 N N . ASP A 1 86 ? 12.984 -8.556 -1.093 1.00 76.44 86 ASP A N 1
ATOM 680 C CA . ASP A 1 86 ? 14.018 -8.587 -2.139 1.00 76.44 86 ASP A CA 1
ATOM 681 C C . ASP A 1 86 ? 13.494 -9.061 -3.510 1.00 76.44 86 ASP A C 1
ATOM 683 O O . ASP A 1 86 ? 14.272 -9.296 -4.435 1.00 76.44 86 ASP A O 1
ATOM 687 N N . LEU A 1 87 ? 12.174 -9.242 -3.663 1.00 81.19 87 LEU A N 1
ATOM 688 C CA . LEU A 1 87 ? 11.581 -9.861 -4.859 1.00 81.19 87 LEU A CA 1
ATOM 689 C C . LEU A 1 87 ? 10.992 -8.852 -5.862 1.00 81.19 87 LEU A C 1
ATOM 691 O O . LEU A 1 87 ? 10.362 -9.265 -6.838 1.00 81.19 87 LEU A O 1
ATOM 695 N N . CYS A 1 88 ? 11.244 -7.547 -5.698 1.00 81.31 88 CYS A N 1
ATOM 696 C CA . CYS A 1 88 ? 10.863 -6.527 -6.689 1.00 81.31 88 CYS A CA 1
ATOM 697 C C . CYS A 1 88 ? 11.451 -6.816 -8.079 1.00 81.31 88 CYS A C 1
ATOM 699 O O . CYS A 1 88 ? 10.762 -6.676 -9.090 1.00 81.31 88 CYS A O 1
ATOM 701 N N . GLU A 1 89 ? 12.699 -7.289 -8.142 1.00 82.25 89 GLU A N 1
ATOM 702 C CA . GLU A 1 89 ? 13.339 -7.663 -9.408 1.00 82.25 89 GLU A CA 1
ATOM 703 C C . GLU A 1 89 ? 12.679 -8.886 -10.058 1.00 82.25 89 GLU A C 1
ATOM 705 O O . GLU A 1 89 ? 12.589 -8.957 -11.281 1.00 82.25 89 GLU A O 1
ATOM 710 N N . GLN A 1 90 ? 12.140 -9.822 -9.269 1.00 83.31 90 GLN A N 1
ATOM 711 C CA . GLN A 1 90 ? 11.390 -10.959 -9.813 1.00 83.31 90 GLN A CA 1
ATOM 712 C C . GLN A 1 90 ? 10.053 -10.513 -10.407 1.00 83.31 90 GLN A C 1
ATOM 714 O O . GLN A 1 90 ? 9.692 -10.959 -11.496 1.00 83.31 90 GLN A O 1
ATOM 719 N N . LEU A 1 91 ? 9.351 -9.596 -9.736 1.00 87.75 91 LEU A N 1
ATOM 720 C CA . LEU A 1 91 ? 8.127 -8.985 -10.256 1.00 87.75 91 LEU A CA 1
ATOM 721 C C . LEU A 1 91 ? 8.401 -8.294 -11.604 1.00 87.75 91 LEU A C 1
ATOM 723 O O . LEU A 1 91 ? 7.684 -8.516 -12.583 1.00 87.75 91 LEU A O 1
ATOM 727 N N . LYS A 1 92 ? 9.498 -7.530 -11.693 1.00 83.94 92 LYS A N 1
ATOM 728 C CA . LYS A 1 92 ? 9.943 -6.889 -12.942 1.00 83.94 92 LYS A CA 1
ATOM 729 C C . LYS A 1 92 ? 10.309 -7.910 -14.022 1.00 83.94 92 LYS A C 1
ATOM 731 O O . LYS A 1 92 ? 9.872 -7.758 -15.162 1.00 83.94 92 LYS A O 1
ATOM 736 N N . ALA A 1 93 ? 11.053 -8.962 -13.677 1.00 84.94 93 ALA A N 1
ATOM 737 C CA . ALA A 1 93 ? 11.458 -10.018 -14.609 1.00 84.94 93 ALA A CA 1
ATOM 738 C C . ALA A 1 93 ? 10.262 -10.786 -15.199 1.00 84.94 93 ALA A C 1
ATOM 740 O O . ALA A 1 93 ? 10.316 -11.221 -16.347 1.00 84.94 93 ALA A O 1
ATOM 741 N N . GLN A 1 94 ? 9.162 -10.903 -14.451 1.00 85.31 94 GLN A N 1
ATOM 742 C CA . GLN A 1 94 ? 7.899 -11.478 -14.928 1.00 85.31 94 GLN A CA 1
ATOM 743 C C . GLN A 1 94 ? 7.080 -10.511 -15.806 1.00 85.31 94 GLN A C 1
ATOM 745 O O . GLN A 1 94 ? 5.979 -10.847 -16.240 1.00 85.31 94 GLN A O 1
ATOM 750 N N . GLY A 1 95 ? 7.583 -9.299 -16.067 1.00 82.19 95 GLY A N 1
ATOM 751 C CA . GLY A 1 95 ? 6.869 -8.276 -16.833 1.00 82.19 95 GLY A CA 1
ATOM 752 C C . GLY A 1 95 ? 5.642 -7.728 -16.102 1.00 82.19 95 GLY A C 1
ATOM 753 O O . GLY A 1 95 ? 4.736 -7.170 -16.726 1.00 82.19 95 GLY A O 1
ATOM 754 N N . LEU A 1 96 ? 5.577 -7.899 -14.781 1.00 85.81 96 LEU A N 1
ATOM 755 C CA . LEU A 1 96 ? 4.471 -7.409 -13.981 1.00 85.81 96 LEU A CA 1
ATOM 756 C C . LEU A 1 96 ? 4.707 -5.930 -13.661 1.00 85.81 96 LEU A C 1
ATOM 758 O O . LEU A 1 96 ? 5.724 -5.519 -13.107 1.00 85.81 96 LEU A O 1
ATOM 762 N N . ASP A 1 97 ? 3.748 -5.105 -14.055 1.00 87.00 97 ASP A N 1
ATOM 763 C CA . ASP A 1 97 ? 3.717 -3.685 -13.739 1.00 87.00 97 ASP A CA 1
ATOM 764 C C . ASP A 1 97 ? 2.283 -3.306 -13.354 1.00 87.00 97 ASP A C 1
ATOM 766 O O . ASP A 1 97 ? 1.411 -3.267 -14.229 1.00 87.00 97 ASP A O 1
ATOM 770 N N . PRO A 1 98 ? 2.014 -3.071 -12.058 1.00 85.94 98 PRO A N 1
ATOM 771 C CA . PRO A 1 98 ? 0.715 -2.598 -11.590 1.00 85.94 98 PRO A CA 1
ATOM 772 C C . PRO A 1 98 ? 0.220 -1.324 -12.292 1.00 85.94 98 PRO A C 1
ATOM 774 O O . PRO A 1 98 ? -0.980 -1.186 -12.516 1.00 85.94 98 PRO A O 1
ATOM 777 N N . LEU A 1 99 ? 1.121 -0.414 -12.676 1.00 85.38 99 LEU A N 1
ATOM 778 C CA . LEU A 1 99 ? 0.789 0.860 -13.326 1.00 85.38 99 LEU A CA 1
ATOM 779 C C . LEU A 1 99 ? 0.855 0.800 -14.860 1.00 85.38 99 LEU A C 1
ATOM 781 O O . LEU A 1 99 ? 0.779 1.834 -15.529 1.00 85.38 99 LEU A O 1
ATOM 785 N N . HIS A 1 100 ? 0.950 -0.398 -15.443 1.00 83.75 100 HIS A N 1
ATOM 786 C CA . HIS A 1 100 ? 0.927 -0.550 -16.893 1.00 83.75 100 HIS A CA 1
ATOM 787 C C . HIS A 1 100 ? -0.398 -0.012 -17.468 1.00 83.75 100 HIS A C 1
ATOM 789 O O . HIS A 1 100 ? -1.463 -0.397 -16.976 1.00 83.75 100 HIS A O 1
ATOM 795 N N . PRO A 1 101 ? -0.397 0.781 -18.562 1.00 80.62 101 PRO A N 1
ATOM 796 C CA . PRO A 1 101 ? -1.618 1.367 -19.127 1.00 80.62 101 PRO A CA 1
ATOM 797 C C . PRO A 1 101 ? -2.740 0.355 -19.401 1.00 80.62 101 PRO A C 1
ATOM 799 O O . PRO A 1 101 ? -3.909 0.625 -19.136 1.00 80.62 101 PRO A O 1
ATOM 802 N N . ALA A 1 102 ? -2.383 -0.846 -19.868 1.00 82.50 102 ALA A N 1
ATOM 803 C CA . ALA A 1 102 ? -3.341 -1.927 -20.123 1.00 82.50 102 ALA A CA 1
ATOM 804 C C . A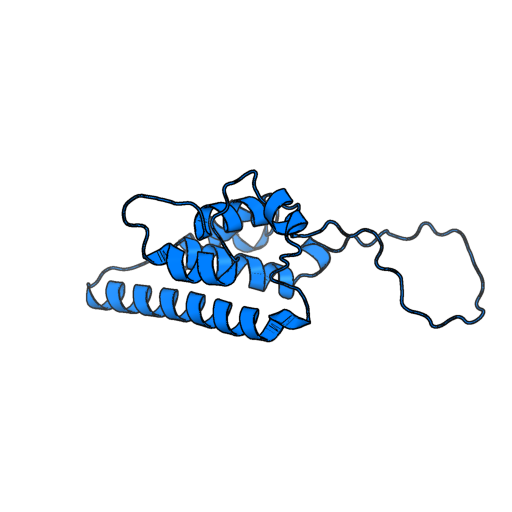LA A 1 102 ? -3.986 -2.524 -18.853 1.00 82.50 102 ALA A C 1
ATOM 806 O O . ALA A 1 102 ? -4.989 -3.221 -18.959 1.00 82.50 102 ALA A O 1
ATOM 807 N N . LYS A 1 103 ? -3.426 -2.266 -17.664 1.00 85.69 103 LYS A N 1
ATOM 808 C CA . LYS A 1 103 ? -3.915 -2.758 -16.364 1.00 85.69 103 LYS A CA 1
ATOM 809 C C . LYS A 1 103 ? -4.587 -1.669 -15.525 1.00 85.69 103 LYS A C 1
ATOM 811 O O . LYS A 1 103 ? -4.984 -1.930 -14.397 1.00 85.69 103 LYS A O 1
ATOM 816 N N . MET A 1 104 ? -4.762 -0.457 -16.057 1.00 84.50 104 MET A N 1
ATOM 817 C CA . MET A 1 104 ? -5.289 0.668 -15.275 1.00 84.50 104 MET A CA 1
ATOM 818 C C . MET A 1 104 ? -6.714 0.452 -14.755 1.00 84.50 104 MET A C 1
ATOM 820 O O . MET A 1 104 ? -7.047 0.970 -13.693 1.00 84.50 104 MET A O 1
ATOM 824 N N . GLU A 1 105 ? -7.550 -0.313 -15.463 1.00 90.00 105 GLU A N 1
ATOM 825 C CA . GLU A 1 105 ? -8.877 -0.677 -14.945 1.00 90.00 105 GLU A CA 1
ATOM 826 C C . GLU A 1 105 ? -8.765 -1.642 -13.762 1.00 90.00 105 GLU A C 1
ATOM 828 O O . GLU A 1 105 ? -9.315 -1.372 -12.699 1.00 90.00 105 GLU A O 1
ATOM 833 N N . GLN A 1 106 ? -7.942 -2.685 -13.894 1.00 91.00 106 GLN A N 1
ATOM 834 C CA . GLN A 1 106 ? -7.636 -3.610 -12.802 1.00 91.00 106 GLN A CA 1
ATOM 835 C C . GLN A 1 106 ? -7.045 -2.875 -11.584 1.00 91.00 106 GLN A C 1
ATOM 837 O O . GLN A 1 106 ? -7.391 -3.180 -10.446 1.00 91.00 106 GLN A O 1
ATOM 842 N N . MET A 1 107 ? -6.182 -1.878 -11.807 1.00 91.62 107 MET A N 1
ATOM 843 C CA . MET A 1 107 ? -5.646 -1.023 -10.745 1.00 91.62 107 MET A CA 1
ATOM 844 C C . MET A 1 107 ? -6.754 -0.225 -10.045 1.00 91.62 107 MET A C 1
ATOM 846 O O . MET A 1 107 ? -6.784 -0.167 -8.818 1.00 91.62 107 MET A O 1
ATOM 850 N N . ARG A 1 108 ? -7.696 0.365 -10.792 1.00 92.94 108 ARG A N 1
ATOM 851 C CA . ARG A 1 108 ? -8.837 1.083 -10.197 1.00 92.94 108 ARG A CA 1
ATOM 852 C C . ARG A 1 108 ? -9.715 0.162 -9.357 1.00 92.94 108 ARG A C 1
ATOM 854 O O . ARG A 1 108 ? -10.070 0.527 -8.237 1.00 92.94 108 ARG A O 1
ATOM 861 N N . GLU A 1 109 ? -10.036 -1.022 -9.867 1.00 95.38 109 GLU A N 1
ATOM 862 C CA . GLU A 1 109 ? -10.807 -2.030 -9.132 1.00 95.38 109 GLU A CA 1
ATOM 863 C C . GLU A 1 109 ? -10.087 -2.465 -7.853 1.00 95.38 109 GLU A C 1
ATOM 865 O O . GLU A 1 109 ? -10.697 -2.551 -6.786 1.00 95.38 109 GLU A O 1
ATOM 870 N N . TYR A 1 110 ? -8.773 -2.667 -7.935 1.00 95.81 110 TYR A N 1
ATOM 871 C CA . TYR A 1 110 ? -7.947 -3.008 -6.787 1.00 95.81 110 TYR A CA 1
ATOM 872 C C . TYR A 1 110 ? -7.927 -1.899 -5.726 1.00 95.81 110 TYR A C 1
ATOM 874 O O . TYR A 1 110 ? -8.136 -2.176 -4.545 1.00 95.81 110 TYR A O 1
ATOM 882 N N . LEU A 1 111 ? -7.755 -0.633 -6.121 1.00 96.00 111 LEU A N 1
ATOM 883 C CA . LEU A 1 111 ? -7.800 0.493 -5.181 1.00 96.00 111 LEU A CA 1
ATOM 884 C C . LEU A 1 111 ? -9.182 0.670 -4.558 1.00 96.00 111 LEU A C 1
ATOM 886 O O . LEU A 1 111 ? -9.275 0.962 -3.364 1.00 96.00 111 LEU A O 1
ATOM 890 N N . LYS A 1 112 ? -10.248 0.437 -5.330 1.00 96.50 112 LYS A N 1
ATOM 891 C CA . LYS A 1 112 ? -11.616 0.411 -4.808 1.00 96.50 112 LYS A CA 1
ATOM 892 C C . LYS A 1 112 ? -11.779 -0.684 -3.755 1.00 96.50 112 LYS A C 1
ATOM 894 O O . LYS A 1 112 ? -12.314 -0.408 -2.687 1.00 96.50 112 LYS A O 1
ATOM 899 N N . MET A 1 113 ? -11.275 -1.891 -4.009 1.00 96.31 113 MET A N 1
ATOM 900 C CA . MET A 1 113 ? -11.294 -2.988 -3.036 1.00 96.31 113 MET A CA 1
ATOM 901 C C . MET A 1 113 ? -10.529 -2.624 -1.756 1.00 96.31 113 MET A C 1
ATOM 903 O O . MET A 1 113 ? -11.059 -2.811 -0.658 1.00 96.31 113 MET A O 1
ATOM 907 N N . CYS A 1 114 ? -9.328 -2.045 -1.879 1.00 96.94 114 CYS A N 1
ATOM 908 C CA . CYS A 1 114 ? -8.556 -1.572 -0.728 1.00 96.94 114 CYS A CA 1
ATOM 909 C C . CYS A 1 114 ? -9.347 -0.540 0.086 1.00 96.94 114 CYS A C 1
ATOM 911 O O . CYS A 1 114 ? -9.448 -0.673 1.304 1.00 96.94 114 CYS A O 1
ATOM 913 N N . TRP A 1 115 ? -9.955 0.446 -0.578 1.00 96.88 115 TRP A N 1
ATOM 914 C CA . TRP A 1 115 ? -10.784 1.462 0.069 1.00 96.88 115 TRP A CA 1
ATOM 915 C C . TRP A 1 115 ? -11.998 0.862 0.782 1.00 96.88 115 TRP A C 1
ATOM 917 O O . TRP A 1 115 ? -12.222 1.132 1.960 1.00 96.88 115 TRP A O 1
ATOM 927 N N . GLU A 1 116 ? -12.756 -0.002 0.106 1.00 96.50 116 GLU A N 1
ATOM 928 C CA . GLU A 1 116 ? -13.910 -0.681 0.700 1.00 96.50 116 GLU A CA 1
ATOM 929 C C . GLU A 1 116 ? -13.521 -1.495 1.936 1.00 96.50 116 GLU A C 1
ATOM 931 O 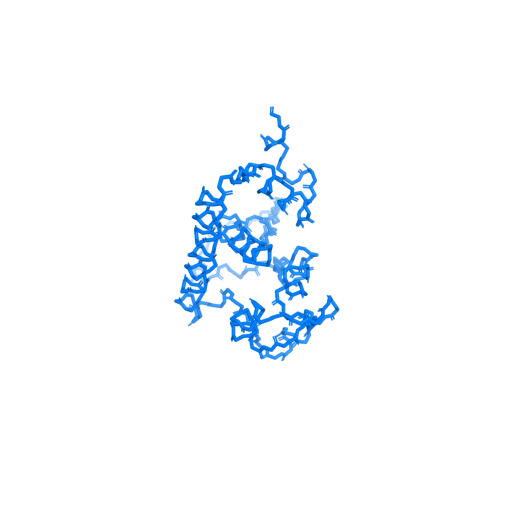O . GLU A 1 116 ? -14.266 -1.524 2.914 1.00 96.50 116 GLU A O 1
ATOM 936 N N . HIS A 1 117 ? -12.353 -2.141 1.923 1.00 94.56 117 HIS A N 1
ATOM 937 C CA . HIS A 1 117 ? -11.850 -2.853 3.091 1.00 94.56 117 HIS A CA 1
ATOM 938 C C . HIS A 1 117 ? -11.573 -1.903 4.266 1.00 94.56 117 HIS A C 1
ATOM 940 O O . HIS A 1 117 ? -11.953 -2.221 5.391 1.00 94.56 117 HIS A O 1
ATOM 946 N N . LEU A 1 118 ? -10.970 -0.732 4.025 1.00 95.56 118 LEU A N 1
ATOM 947 C CA . LEU A 1 118 ? -10.744 0.280 5.067 1.00 95.56 118 LEU A CA 1
ATOM 948 C C . LEU A 1 118 ? -12.063 0.803 5.646 1.00 95.56 118 LEU A C 1
ATOM 950 O O . LEU A 1 118 ? -12.210 0.861 6.865 1.00 95.56 118 LEU A O 1
ATOM 954 N N . VAL A 1 119 ? -13.045 1.094 4.787 1.00 96.12 119 VAL A N 1
ATOM 955 C CA . VAL A 1 119 ? -14.389 1.522 5.210 1.00 96.12 119 VAL A CA 1
ATOM 956 C C . VAL A 1 119 ? -15.064 0.447 6.062 1.00 96.12 119 VAL A C 1
ATOM 958 O O . VAL A 1 119 ? -15.588 0.754 7.128 1.00 96.12 119 VAL A O 1
ATOM 961 N N . ARG A 1 120 ? -15.016 -0.825 5.646 1.00 95.75 120 ARG A N 1
ATOM 962 C CA . ARG A 1 120 ? -15.597 -1.936 6.422 1.00 95.75 120 ARG A CA 1
ATOM 963 C C . ARG A 1 120 ? -14.929 -2.090 7.787 1.00 95.75 120 ARG A C 1
ATOM 965 O O . ARG A 1 120 ? -15.629 -2.304 8.770 1.00 95.75 120 ARG A O 1
ATOM 972 N N . VAL A 1 121 ? -13.602 -1.964 7.859 1.00 93.56 121 VAL A N 1
ATOM 973 C CA . VAL A 1 121 ? -12.876 -2.003 9.139 1.00 93.56 121 VAL A CA 1
ATOM 974 C C . VAL A 1 121 ? -13.299 -0.840 10.032 1.00 93.56 121 VAL A C 1
ATOM 976 O O . VAL A 1 121 ? -13.596 -1.069 11.200 1.00 93.56 121 VAL A O 1
ATOM 979 N N . HIS A 1 122 ? -13.406 0.376 9.488 1.00 95.44 122 HIS A N 1
ATOM 980 C CA . HIS A 1 122 ? -13.908 1.524 10.242 1.00 95.44 122 HIS A CA 1
ATOM 981 C C . HIS A 1 122 ? -15.313 1.272 10.801 1.00 95.44 122 HIS A C 1
ATOM 983 O O . HIS A 1 122 ? -15.537 1.497 11.985 1.00 95.44 122 HIS A O 1
ATOM 989 N N . MET A 1 123 ? -16.233 0.766 9.973 1.00 96.88 123 MET A N 1
ATOM 990 C CA . MET A 1 123 ? -17.600 0.459 10.398 1.00 96.88 123 MET A CA 1
ATOM 991 C C . MET A 1 123 ? -17.624 -0.566 11.534 1.00 96.88 123 MET A C 1
ATOM 993 O O . MET A 1 123 ? -18.301 -0.348 12.527 1.00 96.88 123 MET A O 1
ATOM 997 N N . VAL A 1 124 ? -16.861 -1.660 11.426 1.00 96.75 124 VAL A N 1
ATOM 998 C CA . VAL A 1 124 ? -16.807 -2.689 12.481 1.00 96.75 124 VAL A CA 1
ATOM 999 C C . VAL A 1 124 ? -16.243 -2.132 13.790 1.00 96.75 124 VAL A C 1
ATOM 1001 O O . VAL A 1 124 ? -16.762 -2.457 14.852 1.00 96.75 124 VAL A O 1
ATOM 1004 N N . LEU A 1 125 ? -15.202 -1.297 13.728 1.00 95.88 125 LEU A N 1
ATOM 1005 C CA . LEU A 1 125 ? -14.627 -0.663 14.919 1.00 95.88 125 LEU A CA 1
ATOM 1006 C C . LEU A 1 125 ? -15.613 0.314 15.567 1.00 95.88 125 LEU A C 1
ATOM 1008 O O . LEU A 1 125 ? -15.782 0.283 16.782 1.00 95.88 125 LEU A O 1
ATOM 1012 N N . ALA A 1 126 ? -16.313 1.112 14.759 1.00 95.38 126 ALA A N 1
ATOM 1013 C CA . ALA A 1 126 ? -17.333 2.037 15.241 1.00 95.38 126 ALA A CA 1
ATOM 1014 C C . ALA A 1 126 ? -18.504 1.304 15.920 1.00 95.38 126 ALA A C 1
ATOM 1016 O O . ALA A 1 126 ? -18.918 1.692 17.006 1.00 95.38 126 ALA A O 1
ATOM 1017 N N . GLU A 1 127 ? -18.994 0.207 15.332 1.00 97.62 127 GLU A N 1
ATOM 1018 C CA . GLU A 1 127 ? -20.033 -0.639 15.946 1.00 97.62 127 GLU A CA 1
ATOM 1019 C C . GLU A 1 127 ? -19.559 -1.312 17.246 1.00 97.62 127 GLU A C 1
ATOM 1021 O O . GLU A 1 127 ? -20.362 -1.615 18.126 1.00 97.62 127 GLU A O 1
ATOM 1026 N N . ALA A 1 128 ? -18.251 -1.538 17.387 1.00 97.56 128 ALA A N 1
ATOM 1027 C CA . ALA A 1 128 ? -17.633 -2.055 18.604 1.00 97.56 128 ALA A CA 1
ATOM 1028 C C . ALA A 1 128 ? -17.286 -0.954 19.629 1.00 97.56 128 ALA A C 1
ATOM 1030 O O . ALA A 1 128 ? -16.534 -1.229 20.566 1.00 97.56 128 ALA A O 1
ATOM 1031 N N . ASP A 1 129 ? -17.779 0.276 19.437 1.00 97.00 129 ASP A N 1
ATOM 1032 C CA . ASP A 1 129 ? -17.483 1.457 20.266 1.00 97.00 129 ASP A CA 1
ATOM 1033 C C . ASP A 1 129 ? -15.970 1.693 20.444 1.00 97.00 129 ASP A C 1
ATOM 1035 O O . ASP A 1 129 ? -15.473 2.104 21.492 1.00 97.00 129 ASP A O 1
ATOM 1039 N N . THR A 1 130 ? -15.204 1.352 19.405 1.00 96.94 130 THR A N 1
ATOM 1040 C CA . THR A 1 130 ? -13.750 1.483 19.367 1.00 96.94 130 THR A CA 1
ATOM 1041 C C . THR A 1 130 ? -13.380 2.637 18.447 1.00 96.94 130 THR A C 1
ATOM 1043 O O . THR A 1 130 ? -13.521 2.555 17.224 1.00 96.94 130 THR A O 1
ATOM 1046 N N . GLU A 1 131 ? -12.866 3.716 19.032 1.00 92.69 131 GLU A N 1
ATOM 1047 C CA . GLU A 1 131 ? -12.295 4.817 18.263 1.00 92.69 131 GLU A CA 1
ATOM 1048 C C . GLU A 1 131 ? -11.017 4.377 17.539 1.00 92.69 131 GLU A C 1
ATOM 1050 O O . GLU A 1 131 ? -10.197 3.617 18.062 1.00 92.69 131 GLU A O 1
ATOM 1055 N N . PHE A 1 132 ? -10.841 4.872 16.313 1.00 93.75 132 PHE A N 1
ATOM 1056 C CA . PHE A 1 132 ? -9.676 4.579 15.492 1.00 93.75 132 PHE A CA 1
ATOM 1057 C C . PHE A 1 132 ? -9.112 5.868 14.901 1.00 93.75 132 PHE A C 1
ATOM 1059 O O . PHE A 1 132 ? -9.782 6.548 14.121 1.00 93.75 132 PHE A O 1
ATOM 1066 N N . ASP A 1 133 ? -7.875 6.199 15.270 1.00 95.50 133 ASP A N 1
ATOM 1067 C CA . ASP A 1 133 ? -7.194 7.413 14.824 1.00 95.50 133 ASP A CA 1
ATOM 1068 C C . ASP A 1 133 ? -6.663 7.248 13.390 1.00 95.50 133 ASP A C 1
ATOM 1070 O O . ASP A 1 133 ? -5.499 6.923 13.135 1.00 95.50 133 ASP A O 1
ATOM 1074 N N . TRP A 1 134 ? -7.559 7.461 12.425 1.00 94.94 134 TRP A N 1
ATOM 1075 C CA . TRP A 1 134 ? -7.225 7.409 11.003 1.00 94.94 134 TRP A CA 1
ATOM 1076 C C . TRP A 1 134 ? -6.170 8.437 10.599 1.00 94.94 134 TRP A C 1
ATOM 1078 O O . TRP A 1 134 ? -5.379 8.163 9.696 1.00 94.94 134 TRP A O 1
ATOM 1088 N N . GLU A 1 135 ? -6.144 9.608 11.239 1.00 94.81 135 GLU A N 1
ATOM 1089 C CA . GLU A 1 135 ? -5.167 10.645 10.921 1.00 94.81 135 GLU A CA 1
ATOM 1090 C C . GLU A 1 135 ? -3.758 10.171 11.280 1.00 94.81 135 GLU A C 1
ATOM 1092 O O . GLU A 1 135 ? -2.857 10.214 10.433 1.00 94.81 135 GLU A O 1
ATOM 1097 N N . PHE A 1 136 ? -3.579 9.651 12.496 1.00 94.25 136 PHE A N 1
ATOM 1098 C CA . PHE A 1 136 ? -2.315 9.064 12.924 1.00 94.25 136 PHE A CA 1
ATOM 1099 C C . PHE A 1 136 ? -1.882 7.922 12.002 1.00 94.25 136 PHE A C 1
ATOM 1101 O O . PHE A 1 136 ? -0.731 7.895 11.565 1.00 94.25 136 PHE A O 1
ATOM 1108 N N . GLU A 1 137 ? -2.786 7.008 11.649 1.00 95.56 137 GLU A N 1
ATOM 1109 C CA . GLU A 1 137 ? -2.460 5.847 10.813 1.00 95.56 137 GLU A CA 1
ATOM 1110 C C . GLU A 1 137 ? -2.073 6.228 9.381 1.00 95.56 137 GLU A C 1
ATOM 1112 O O . GLU A 1 137 ? -1.111 5.682 8.824 1.00 95.56 137 GLU A O 1
ATOM 1117 N N . VAL A 1 138 ? -2.754 7.212 8.787 1.00 94.81 138 VAL A N 1
ATOM 1118 C CA . VAL A 1 138 ? -2.386 7.757 7.473 1.00 94.81 138 VAL A CA 1
ATOM 1119 C C . VAL A 1 138 ? -1.016 8.435 7.542 1.00 94.81 138 VAL A C 1
ATOM 1121 O O . VAL A 1 138 ? -0.142 8.118 6.730 1.00 94.81 138 VAL A O 1
ATOM 1124 N N . LYS A 1 139 ? -0.781 9.310 8.531 1.00 93.25 139 LYS A N 1
ATOM 1125 C CA . LYS A 1 139 ? 0.514 9.993 8.718 1.00 93.25 139 LYS A CA 1
ATOM 1126 C C . LYS A 1 139 ? 1.648 8.999 8.965 1.00 93.25 139 LYS A C 1
ATOM 1128 O O . LYS A 1 139 ? 2.709 9.105 8.353 1.00 93.25 139 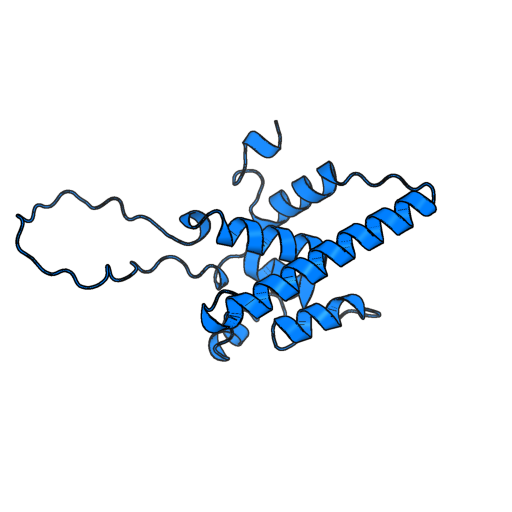LYS A O 1
ATOM 1133 N N . SER A 1 140 ? 1.419 8.013 9.825 1.00 92.88 140 SER A N 1
ATOM 1134 C CA . SER A 1 140 ? 2.371 6.950 10.151 1.00 92.88 140 SER A CA 1
ATOM 1135 C C . SER A 1 140 ? 2.700 6.103 8.922 1.00 92.88 140 SER A C 1
ATOM 1137 O O . SER A 1 140 ? 3.872 5.845 8.648 1.00 92.88 140 SER A O 1
ATOM 1139 N N . THR A 1 141 ? 1.696 5.747 8.116 1.00 94.69 141 THR A N 1
ATOM 1140 C CA . THR A 1 141 ? 1.903 4.973 6.884 1.00 94.69 141 THR A CA 1
ATOM 1141 C C . THR A 1 141 ? 2.679 5.770 5.836 1.00 94.69 141 THR A C 1
ATOM 1143 O O . THR A 1 141 ? 3.624 5.244 5.250 1.00 94.69 141 THR A O 1
ATOM 1146 N N . ILE A 1 142 ? 2.353 7.049 5.630 1.00 91.75 142 ILE A N 1
ATOM 1147 C CA . ILE A 1 142 ? 3.109 7.925 4.721 1.00 91.75 142 ILE A CA 1
ATOM 1148 C C . ILE A 1 142 ? 4.562 8.064 5.199 1.00 91.75 142 ILE A C 1
ATOM 1150 O O . ILE A 1 142 ? 5.495 7.904 4.408 1.00 91.75 142 ILE A O 1
ATOM 1154 N N . ARG A 1 143 ? 4.773 8.286 6.503 1.00 89.81 143 ARG A N 1
ATOM 1155 C CA . ARG A 1 143 ? 6.110 8.343 7.111 1.00 89.81 143 ARG A CA 1
ATOM 1156 C C . ARG A 1 143 ? 6.879 7.043 6.917 1.00 89.81 143 ARG A C 1
ATOM 1158 O O . ARG A 1 143 ? 8.076 7.088 6.659 1.00 89.81 143 ARG A O 1
ATOM 1165 N N . TRP A 1 144 ? 6.216 5.903 7.071 1.00 90.25 144 TRP A N 1
ATOM 1166 C CA . TRP A 1 144 ? 6.823 4.588 6.897 1.00 90.25 144 TRP A CA 1
ATOM 1167 C C . TRP A 1 144 ? 7.289 4.365 5.457 1.00 90.25 144 TRP A C 1
ATOM 1169 O O . TRP A 1 144 ? 8.391 3.871 5.240 1.00 90.25 144 TRP A O 1
ATOM 1179 N N . LEU A 1 145 ? 6.472 4.760 4.478 1.00 90.81 145 LEU A N 1
ATOM 1180 C CA . LEU A 1 145 ? 6.758 4.538 3.062 1.00 90.81 145 LEU A CA 1
ATOM 1181 C C . LEU A 1 145 ? 7.837 5.481 2.515 1.00 90.81 145 LEU A C 1
ATOM 1183 O O . LEU A 1 145 ? 8.738 5.024 1.816 1.00 90.81 145 LEU A O 1
ATOM 1187 N N . TRP A 1 146 ? 7.775 6.778 2.833 1.00 87.88 146 TRP A N 1
ATOM 1188 C CA . TRP A 1 146 ? 8.645 7.790 2.207 1.00 87.88 146 TRP A CA 1
ATOM 1189 C C . TRP A 1 146 ? 9.509 8.595 3.188 1.00 87.88 146 TRP A C 1
ATOM 1191 O O . TRP A 1 146 ? 10.315 9.426 2.770 1.00 87.88 146 TRP A O 1
ATOM 1201 N N . GLY A 1 147 ? 9.383 8.357 4.492 1.00 85.44 147 GLY A N 1
ATOM 1202 C CA . GLY A 1 147 ? 10.091 9.111 5.524 1.00 85.44 147 GLY A CA 1
ATOM 1203 C C . GLY A 1 147 ? 9.430 10.449 5.874 1.00 85.44 147 GLY A C 1
ATOM 1204 O O . GLY A 1 147 ? 8.523 10.941 5.206 1.00 85.44 147 GLY A O 1
ATOM 1205 N N . HIS A 1 148 ? 9.909 11.071 6.954 1.00 79.94 148 HIS A N 1
ATOM 1206 C CA . HIS A 1 148 ? 9.356 12.332 7.474 1.00 79.94 148 HIS A CA 1
ATOM 1207 C C . HIS A 1 148 ? 9.608 13.535 6.545 1.00 79.94 148 HIS A C 1
ATOM 1209 O O . HIS A 1 148 ? 8.868 14.512 6.566 1.00 79.94 148 HIS A O 1
ATOM 1215 N N . GLN A 1 149 ? 10.661 13.475 5.726 1.00 78.62 149 GLN A N 1
ATOM 1216 C CA . GLN A 1 149 ? 11.083 14.592 4.875 1.00 78.62 149 GLN A CA 1
ATOM 1217 C C . GLN A 1 149 ? 10.317 14.669 3.550 1.00 78.62 149 GLN A C 1
ATOM 1219 O O . GLN A 1 149 ? 10.363 15.699 2.889 1.00 78.62 149 GLN A O 1
ATOM 1224 N N . ALA A 1 150 ? 9.605 13.608 3.157 1.00 75.69 150 ALA A N 1
ATOM 1225 C CA . ALA A 1 150 ? 8.886 13.585 1.886 1.00 75.69 150 ALA A CA 1
ATOM 1226 C C . ALA A 1 150 ? 7.660 14.516 1.878 1.00 75.69 150 ALA A C 1
ATOM 1228 O O . ALA A 1 150 ? 7.322 15.079 0.842 1.00 75.69 150 ALA A O 1
ATOM 1229 N N . PHE A 1 151 ? 7.019 14.710 3.038 1.00 82.69 151 PHE A N 1
ATOM 1230 C CA . PHE A 1 151 ? 5.808 15.524 3.185 1.00 82.69 151 PHE A CA 1
ATOM 1231 C C . PHE A 1 151 ? 5.884 16.378 4.462 1.00 82.69 151 PHE A C 1
ATOM 1233 O O . PHE A 1 151 ? 5.165 16.112 5.423 1.00 82.69 151 PHE A O 1
ATOM 1240 N N . PRO A 1 152 ? 6.756 17.398 4.520 1.00 78.69 152 PRO A N 1
ATOM 1241 C CA . PRO A 1 152 ? 7.016 18.146 5.752 1.00 78.69 152 PRO A CA 1
ATOM 1242 C C . PRO A 1 152 ? 5.765 18.849 6.298 1.00 78.69 152 PRO A C 1
ATOM 1244 O O . PRO A 1 152 ? 5.565 18.895 7.506 1.00 78.69 152 PRO A O 1
ATOM 1247 N N . ASN A 1 153 ? 4.879 19.315 5.415 1.00 84.44 153 ASN A N 1
ATOM 1248 C CA . ASN A 1 153 ? 3.633 19.987 5.796 1.00 84.44 153 ASN A CA 1
ATOM 1249 C C . ASN A 1 153 ? 2.559 19.039 6.352 1.00 84.44 153 ASN A C 1
ATOM 1251 O O . ASN A 1 153 ? 1.543 19.513 6.837 1.00 84.44 153 ASN A O 1
ATOM 1255 N N . LEU A 1 154 ? 2.745 17.719 6.257 1.00 81.06 154 LEU A N 1
ATOM 1256 C CA . LEU A 1 154 ? 1.776 16.743 6.759 1.00 81.06 154 LEU A CA 1
ATOM 1257 C C . LEU A 1 154 ? 1.835 16.596 8.292 1.00 81.06 154 LEU A C 1
ATOM 1259 O O . LEU A 1 154 ? 0.871 16.148 8.913 1.00 81.06 154 LEU A O 1
ATOM 1263 N N . TYR A 1 155 ? 2.977 16.935 8.894 1.00 76.06 155 TYR A N 1
ATOM 1264 C CA . TYR A 1 155 ? 3.266 16.693 10.312 1.00 76.06 155 TYR A CA 1
ATOM 1265 C C . TYR A 1 155 ? 3.261 17.965 11.173 1.00 76.06 155 TYR A C 1
ATOM 1267 O O . TYR A 1 155 ? 3.464 17.857 12.381 1.00 76.06 155 TYR A O 1
ATOM 1275 N N . ASN A 1 156 ? 3.042 19.131 10.557 1.00 70.88 156 ASN A N 1
ATOM 1276 C CA . ASN A 1 156 ? 2.881 20.424 11.229 1.00 70.88 156 ASN A CA 1
ATOM 1277 C C . ASN A 1 156 ? 1.398 20.723 11.452 1.00 70.88 156 ASN A C 1
ATOM 1279 O O . ASN A 1 156 ? 1.096 21.385 12.466 1.00 70.88 156 ASN A O 1
#

Radius of gyration: 18.85 Å; chains: 1; bounding box: 44×44×57 Å

=== Feature glossary ===
The record interleaves many kinds of information about one protein. Here is each kind framed as the question it answers.

Q: What does the local fold look like, residue by residue?
A: A 3Di character summarizes, for each residue, the relative orientation of the Cα frame of its nearest spatial neighbor. Because it encodes fold topology rather than chemistry, 3Di alignments detect remote structural similarity that sequence alignment misses.

Q: Which residues are in helices, strands, or loops?
A: Secondary structure is the local, repeating backbone conformation. DSSP classifies it into eight states by reading the hydrogen-bond network: three helix types (H, G, I), two β types (E, B), two non-regular types (T, S), and unstructured coil (-).

Q: How big and how compact is the whole molecule?
A: Three whole-structure scalars: the radius of gyration (RMS distance of Cα from centroid, in Å), the count of Cα–Cα contacts (pairs closer than 8 Å and separated by more than four residues in sequence — i.e. tertiary, not local, contacts), and the bounding-box dimensions. Together they distinguish compact globular folds from extended fibres or disordered chains.

Q: How confident is the AlphaFold model at each residue?
A: For AlphaFold models, the B-factor field carries pLDDT — the model's own estimate of local accuracy on a 0–100 scale. Regions with pLDDT<50 should be treated as essentially unmodeled; they often correspond to intrinsically disordered segments.

Q: What family and function is it annotated with?
A: Functional annotations link the protein to curated databases. InterPro entries identify conserved domains and families by matching the sequence against member-database signatures (Pfam, PROSITE, CDD, …). Gene Ontology (GO) terms describe molecular function, biological process, and cellular component in a controlled vocabulary. CATH places the structure in a hierarchical fold classification (Class/Architecture/Topology/Homologous-superfamily). The organism is the source species.

Q: What known structures does this most resemble?
A: Nearest PDB neighbors are the top structural matches found by Foldseek when searching this structure against the entire Protein Data Bank. Each hit reports a TM-score (0 to 1; >0.5 almost always implies the same fold) and an E-value. These are *structural* homologs — they may share no detectable sequence similarity.

Q: Which residues are buried vs exposed?
A: Solvent-accessible surface area (SASA) is the area in Å² traced out by the centre of a 1.4 Å probe sphere (a water molecule) rolled over the protein's van der Waals surface (Shrake–Rupley / Lee–Richards construction). Buried residues have near-zero SASA; fully exposed residues can exceed 200 Å². The total SASA scales roughly with the number of surface residues.

Q: What are the backbone torsion angles?
A: φ (phi) and ψ (psi) are the two rotatable backbone dihedrals per residue: φ is the C(i-1)–N–Cα–C torsion, ψ is the N–Cα–C–N(i+1) torsion, both in degrees on (−180°, 180°]. α-helical residues cluster near (−60°, −45°); β-strand residues near (−120°, +130°). A Ramachandran plot is simply a scatter of (φ, ψ) for every residue.

Q: Are the domains correctly placed relative to each other?
A: Predicted aligned error is AlphaFold's pairwise confidence. Unlike pLDDT (per-residue), PAE is per-residue-pair and captures whether two parts of the structure are correctly placed relative to each other. Units are ångströms of expected positional error.

Q: What if only a Cα trace is available?
A: P-SEA three-state annotation labels each residue as helix, strand, or coil based purely on the geometry of the Cα trace. It serves as a fallback when the full backbone (and thus DSSP) is unavailable.

Q: What is the amino-acid chain?
A: This is the polypeptide sequence — one letter per residue, N-terminus first. Length ranges from a few dozen residues for small domains to over a thousand for large multi-domain proteins.

Q: What do the rendered images show?
A: The six renders are orthographic views along the three Cartesian axes in both directions. Representation (cartoon, sticks, or surface) and color scheme (sequence-rainbow or by-chain) vary across proteins so the training set covers all the common visualization conventions.

Q: What do the diagnostic plots show?
A: Plot images: a contact map (which residues are close in 3D, as an N×N binary image), a Ramachandran scatter (backbone torsion angles, revealing secondary-structure composition at a glance), and — for AlphaFold structures — a PAE heatmap (pairwise prediction confidence).

Q: How mobile is each atom in the crystal?
A: B-factor (Debye–Waller factor) reflects atomic displacement in the crystal lattice. It is an experimental observable (units Å²), not a prediction; low values mean the atom is pinned down, high values mean it moves or is heterogeneous across the crystal.

Q: Where is each backbone atom in 3D?
A: The mmCIF table is the protein's shape written out atom by atom. For each backbone N, Cα, C, and carbonyl O, it records an (x, y, z) coordinate triple in Å plus the residue type, chain letter, and residue number.